Protein AF-A0A9D6L332-F1 (afdb_monomer_lite)

Secondary structure (DSSP, 8-state):
--------HHHHHHHHHHHHHHHHHTS---------HHHHTT--EEEEEEE-TTSS-EEEEEE-PPPPP-

Foldseek 3Di:
DDDPPPQDPVNVVVVVVVVVVVVVVPPDPPPPPDDDVQNVQQDKDKDDWDADPVRPDIDIDIDGHDRDDD

Sequence (70 aa):
MKNRFGISPFAARFSIALALLLMLAALPLAAQSVLTPHDIARIRVVSDAVISPDGAQIAYVLSVPRQPMT

Radius of gyration: 30.44 Å; chains: 1; bounding box: 80×28×51 Å

pLDDT: mean 84.97, std 14.0, range [45.38, 98.56]

Structure (mmCIF, N/CA/C/O backbone):
data_AF-A0A9D6L332-F1
#
_entry.id   AF-A0A9D6L332-F1
#
loop_
_atom_site.group_PDB
_atom_site.id
_atom_site.type_symbol
_atom_site.label_atom_id
_atom_site.label_alt_id
_atom_site.label_comp_id
_atom_site.label_asym_id
_atom_site.label_entity_id
_atom_site.label_seq_id
_atom_site.pdbx_PDB_ins_code
_atom_site.Cartn_x
_atom_site.Cartn_y
_atom_site.Cartn_z
_atom_site.occupancy
_atom_site.B_iso_or_equiv
_atom_site.auth_seq_id
_atom_site.auth_comp_id
_atom_site.auth_asym_id
_atom_site.auth_atom_id
_atom_site.pdbx_PDB_model_num
ATOM 1 N N . MET A 1 1 ? 69.072 -21.767 -20.067 1.00 45.38 1 MET A N 1
ATOM 2 C CA . MET A 1 1 ? 67.804 -21.524 -20.796 1.00 45.38 1 MET A CA 1
ATOM 3 C C . MET A 1 1 ? 66.926 -20.651 -19.910 1.00 45.38 1 MET A C 1
ATOM 5 O O . MET A 1 1 ? 66.612 -21.074 -18.809 1.00 45.38 1 MET A O 1
ATOM 9 N N . LYS A 1 2 ? 66.673 -19.390 -20.287 1.00 53.53 2 LYS A N 1
ATOM 10 C CA . LYS A 1 2 ? 66.047 -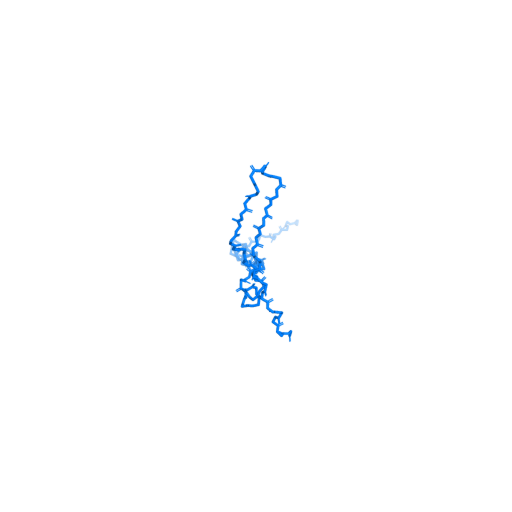18.380 -19.412 1.00 53.53 2 LYS A CA 1
ATOM 11 C C . LYS A 1 2 ? 64.742 -17.922 -20.066 1.00 53.53 2 LYS A C 1
ATOM 13 O O . LYS A 1 2 ? 64.788 -17.247 -21.092 1.00 53.53 2 LYS A O 1
ATOM 18 N N . ASN A 1 3 ? 63.608 -18.356 -19.514 1.00 52.19 3 ASN A N 1
ATOM 19 C CA . ASN A 1 3 ? 62.264 -18.080 -20.030 1.00 52.19 3 ASN A CA 1
ATOM 20 C C . ASN A 1 3 ? 62.024 -16.566 -20.106 1.00 52.19 3 ASN A C 1
ATOM 22 O O . ASN A 1 3 ? 61.906 -15.897 -19.082 1.00 52.19 3 ASN A O 1
ATOM 26 N N . ARG A 1 4 ? 61.960 -16.020 -21.324 1.00 63.22 4 ARG A N 1
ATOM 27 C CA . ARG A 1 4 ? 61.652 -14.609 -21.588 1.00 63.22 4 ARG A CA 1
ATOM 28 C C . ARG A 1 4 ? 60.179 -14.456 -21.960 1.00 63.22 4 ARG A C 1
ATOM 30 O O . ARG A 1 4 ? 59.861 -14.043 -23.065 1.00 63.22 4 ARG A O 1
ATOM 37 N N . PHE A 1 5 ? 59.279 -14.772 -21.036 1.00 63.94 5 PHE A N 1
ATOM 38 C CA . PHE A 1 5 ? 57.886 -14.328 -21.143 1.00 63.94 5 PHE A CA 1
ATOM 39 C C . PHE A 1 5 ? 57.735 -13.010 -20.381 1.00 63.94 5 PHE A C 1
ATOM 41 O O . PHE A 1 5 ? 57.170 -12.946 -19.295 1.00 63.94 5 PHE A O 1
ATOM 48 N N . GLY A 1 6 ? 58.338 -11.954 -20.934 1.00 64.50 6 GLY A N 1
ATOM 49 C CA . GLY A 1 6 ? 58.127 -10.586 -20.477 1.00 64.50 6 GLY A CA 1
ATOM 50 C C . GLY A 1 6 ? 56.853 -10.056 -21.116 1.00 64.50 6 GLY A C 1
ATOM 51 O O . GLY A 1 6 ? 56.852 -9.709 -22.294 1.00 64.50 6 GLY A O 1
ATOM 52 N N . ILE A 1 7 ? 55.761 -10.039 -20.359 1.00 63.34 7 ILE A N 1
ATOM 53 C CA . ILE A 1 7 ? 54.492 -9.459 -20.801 1.00 63.34 7 ILE A CA 1
ATOM 54 C C . ILE A 1 7 ? 54.744 -7.967 -21.056 1.00 63.34 7 ILE A C 1
ATOM 56 O O . ILE A 1 7 ? 55.248 -7.268 -20.176 1.00 63.34 7 ILE A O 1
ATOM 60 N N . SER A 1 8 ? 54.459 -7.473 -22.264 1.00 72.50 8 SER A N 1
ATOM 61 C CA . SER A 1 8 ? 54.685 -6.059 -22.576 1.00 72.50 8 SER A CA 1
ATOM 62 C C . SER A 1 8 ? 53.763 -5.177 -21.717 1.00 72.50 8 SER A C 1
ATOM 64 O O . SER A 1 8 ? 52.621 -5.562 -21.443 1.00 72.50 8 SER A O 1
ATOM 66 N N . PRO A 1 9 ? 54.202 -3.976 -21.296 1.00 71.25 9 PRO A N 1
ATOM 67 C CA . PRO A 1 9 ? 53.380 -3.095 -20.462 1.00 71.25 9 PRO A CA 1
ATOM 68 C C . PRO A 1 9 ? 52.076 -2.691 -21.166 1.00 71.25 9 PRO A C 1
ATOM 70 O O . PRO A 1 9 ? 51.073 -2.422 -20.511 1.00 71.25 9 PRO A O 1
ATOM 73 N N . PHE A 1 10 ? 52.076 -2.693 -22.502 1.00 71.94 10 PHE A N 1
ATOM 74 C CA . PHE A 1 10 ? 50.892 -2.464 -23.323 1.00 71.94 10 PHE A CA 1
ATOM 75 C C . PHE A 1 10 ? 49.882 -3.617 -23.220 1.00 71.94 10 PHE A C 1
ATOM 77 O O . PHE A 1 10 ? 48.705 -3.369 -22.970 1.00 71.94 10 PHE A O 1
ATOM 84 N N . ALA A 1 11 ? 50.343 -4.870 -23.317 1.00 79.44 11 ALA A N 1
ATOM 85 C CA . ALA A 1 11 ? 49.485 -6.041 -23.142 1.00 79.44 11 ALA A CA 1
ATOM 86 C C . ALA A 1 11 ? 48.930 -6.127 -21.712 1.00 79.44 11 ALA A C 1
ATOM 88 O O . ALA A 1 11 ? 47.748 -6.397 -21.530 1.00 79.44 11 ALA A O 1
ATOM 89 N N . ALA A 1 12 ? 49.744 -5.815 -20.697 1.00 80.81 12 ALA A N 1
ATOM 90 C CA . ALA A 1 12 ? 49.296 -5.794 -19.305 1.00 80.81 12 ALA A CA 1
ATOM 91 C C . ALA A 1 12 ? 48.211 -4.729 -19.054 1.00 80.81 12 ALA A C 1
ATOM 93 O O . ALA A 1 12 ? 47.195 -5.023 -18.428 1.00 80.81 12 ALA A O 1
ATOM 94 N N . ARG A 1 13 ? 48.384 -3.508 -19.584 1.00 87.75 13 ARG A N 1
ATOM 95 C CA . ARG A 1 13 ? 47.387 -2.425 -19.476 1.00 87.75 13 ARG A CA 1
ATOM 96 C C . ARG A 1 13 ? 46.081 -2.766 -20.184 1.00 87.75 13 ARG A C 1
ATOM 98 O O . ARG A 1 13 ? 45.017 -2.499 -19.635 1.00 87.75 13 ARG A O 1
ATOM 105 N N . PHE A 1 14 ? 46.163 -3.376 -21.364 1.00 89.94 14 PHE A N 1
ATOM 106 C CA . PHE A 1 14 ? 44.989 -3.821 -22.108 1.00 89.94 14 PHE A CA 1
ATOM 107 C C . PHE A 1 14 ? 44.227 -4.921 -21.360 1.00 89.94 14 PHE A C 1
ATOM 109 O O . PHE A 1 14 ? 43.015 -4.821 -21.203 1.00 89.94 14 PHE A O 1
ATOM 116 N N . SER A 1 15 ? 44.933 -5.917 -20.820 1.00 91.38 15 SER A N 1
ATOM 117 C CA . SER A 1 15 ? 44.318 -6.981 -20.020 1.00 91.38 15 SER A CA 1
ATOM 118 C C . SER A 1 15 ? 43.661 -6.451 -18.746 1.00 91.38 15 SER A C 1
ATOM 120 O O . SER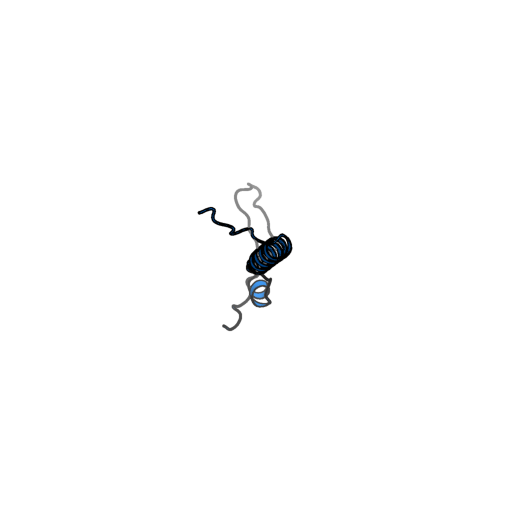 A 1 15 ? 42.571 -6.894 -18.401 1.00 91.38 15 SER A O 1
ATOM 122 N N . ILE A 1 16 ? 44.280 -5.478 -18.067 1.00 93.19 16 ILE A N 1
ATOM 123 C CA . ILE A 1 16 ? 43.687 -4.820 -16.891 1.00 93.19 16 ILE A CA 1
ATOM 124 C C . ILE A 1 16 ? 42.437 -4.031 -17.289 1.00 93.19 16 ILE A C 1
ATOM 126 O O . ILE A 1 16 ? 41.407 -4.156 -16.635 1.00 93.19 16 ILE A O 1
ATOM 130 N N . ALA A 1 17 ? 42.500 -3.251 -18.371 1.00 94.12 17 ALA A N 1
ATOM 131 C CA . ALA A 1 17 ? 41.353 -2.493 -18.863 1.00 94.12 17 ALA A CA 1
ATOM 132 C C . ALA A 1 17 ? 40.190 -3.414 -19.265 1.00 94.12 17 ALA A C 1
ATOM 134 O O . ALA A 1 17 ? 39.042 -3.135 -18.932 1.00 94.12 17 ALA A O 1
ATOM 135 N N . LEU A 1 18 ? 40.488 -4.539 -19.918 1.00 93.75 18 LEU A N 1
ATOM 136 C CA . LEU A 1 18 ? 39.495 -5.541 -20.290 1.00 93.75 18 LEU A CA 1
ATOM 137 C C . LEU A 1 18 ? 38.896 -6.230 -19.056 1.00 93.75 18 LEU A C 1
ATOM 139 O O . LEU A 1 18 ? 37.682 -6.375 -18.975 1.00 93.75 18 LEU A O 1
ATOM 143 N N . ALA A 1 19 ? 39.719 -6.603 -18.074 1.00 92.19 19 ALA A N 1
ATOM 144 C CA . ALA A 1 19 ? 39.243 -7.190 -16.8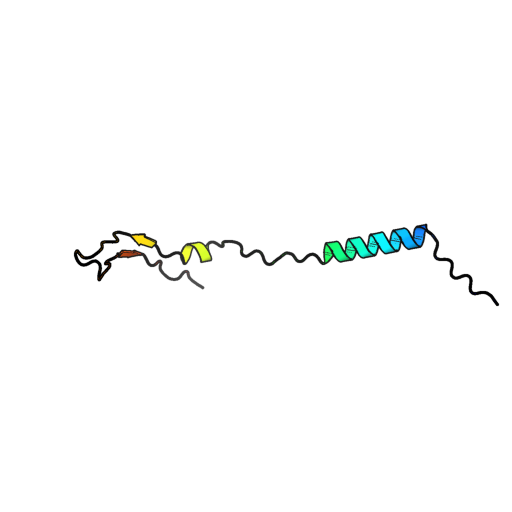22 1.00 92.19 19 ALA A CA 1
ATOM 145 C C . ALA A 1 19 ? 38.337 -6.220 -16.046 1.00 92.19 19 ALA A C 1
ATOM 147 O O . ALA A 1 19 ? 37.287 -6.624 -15.551 1.00 92.19 19 ALA A O 1
ATOM 148 N N . LEU A 1 20 ? 38.700 -4.934 -15.996 1.00 92.31 20 LEU A N 1
ATOM 149 C CA . LEU A 1 20 ? 37.878 -3.884 -15.390 1.00 92.31 20 LEU A CA 1
ATOM 150 C C . LEU A 1 20 ? 36.559 -3.686 -16.142 1.00 92.31 20 LEU A C 1
ATOM 152 O O . LEU A 1 20 ? 35.514 -3.579 -15.506 1.00 92.31 20 LEU A O 1
ATOM 156 N N . LEU A 1 21 ? 36.586 -3.678 -17.477 1.00 91.75 21 LEU A N 1
ATOM 157 C CA . LEU A 1 21 ? 35.382 -3.562 -18.302 1.00 91.75 21 LEU A CA 1
ATOM 158 C C . LEU A 1 21 ? 34.426 -4.739 -18.074 1.00 91.75 21 LEU A C 1
ATOM 160 O O . LEU A 1 21 ? 33.228 -4.531 -17.910 1.00 91.75 21 LEU A O 1
ATOM 164 N N . LEU A 1 22 ? 34.952 -5.964 -18.022 1.00 90.00 22 LEU A N 1
ATOM 165 C CA . LEU A 1 22 ? 34.161 -7.167 -17.754 1.00 90.00 22 LEU A CA 1
ATOM 166 C C . LEU A 1 22 ? 33.585 -7.165 -16.332 1.00 90.00 22 LEU A C 1
ATOM 168 O O . LEU A 1 22 ? 32.439 -7.560 -16.137 1.00 90.00 22 LEU A O 1
ATOM 172 N N . MET A 1 23 ? 34.343 -6.670 -15.349 1.00 86.19 23 MET A N 1
ATOM 173 C CA . MET A 1 23 ? 33.875 -6.525 -13.969 1.00 86.19 23 MET A CA 1
ATOM 174 C C . MET A 1 23 ? 32.767 -5.467 -13.844 1.00 86.19 23 MET A C 1
ATOM 176 O O . MET A 1 23 ? 31.792 -5.692 -13.132 1.00 86.19 23 MET A O 1
ATOM 180 N N . LEU A 1 24 ? 32.872 -4.346 -14.568 1.00 83.75 24 LEU A N 1
ATOM 181 C CA . LEU A 1 24 ? 31.820 -3.323 -14.633 1.00 83.75 24 LEU A CA 1
ATOM 182 C C . LEU A 1 24 ? 30.571 -3.817 -15.371 1.00 83.75 24 LEU A C 1
ATOM 184 O O . LEU A 1 24 ? 29.461 -3.508 -14.955 1.00 83.75 24 LEU A O 1
ATOM 188 N N . ALA A 1 25 ? 30.736 -4.600 -16.438 1.00 81.19 25 ALA A N 1
ATOM 189 C CA . ALA A 1 25 ? 29.619 -5.204 -17.166 1.00 81.19 25 ALA A CA 1
ATOM 190 C C . ALA A 1 25 ? 28.884 -6.279 -16.342 1.00 81.19 25 ALA A C 1
ATOM 192 O O . ALA A 1 25 ? 27.723 -6.573 -16.613 1.00 81.19 25 ALA A O 1
ATOM 193 N N . ALA A 1 26 ? 29.554 -6.851 -15.337 1.00 71.75 26 ALA A N 1
ATOM 194 C CA . ALA A 1 26 ? 28.985 -7.803 -14.390 1.00 71.75 26 ALA A CA 1
ATOM 195 C C . ALA A 1 26 ? 28.326 -7.139 -13.169 1.00 71.75 26 ALA A C 1
ATOM 197 O O . ALA A 1 26 ? 27.763 -7.859 -12.342 1.00 71.75 26 ALA A O 1
ATOM 198 N N . LEU A 1 27 ? 28.369 -5.801 -13.036 1.00 74.44 27 LEU A N 1
ATOM 199 C CA . LEU A 1 27 ? 27.520 -5.098 -12.073 1.00 74.44 27 LEU A CA 1
ATOM 200 C C . LEU A 1 27 ? 26.075 -5.423 -12.460 1.00 74.44 27 LEU A C 1
ATOM 202 O O . LEU A 1 27 ? 25.641 -5.037 -13.548 1.00 74.44 27 LEU A O 1
ATOM 206 N N . PRO A 1 28 ? 25.337 -6.180 -11.634 1.00 68.19 28 PRO A N 1
ATOM 207 C CA . PRO A 1 28 ? 24.002 -6.583 -12.012 1.00 68.19 28 PRO A CA 1
ATOM 208 C C . PRO A 1 28 ? 23.178 -5.315 -12.226 1.00 68.19 28 PRO A C 1
ATOM 210 O O . PRO A 1 28 ? 23.291 -4.357 -11.456 1.00 68.19 28 PRO A O 1
ATOM 213 N N . LEU A 1 29 ? 22.314 -5.329 -13.244 1.00 63.06 29 LEU A N 1
ATOM 214 C CA . LEU A 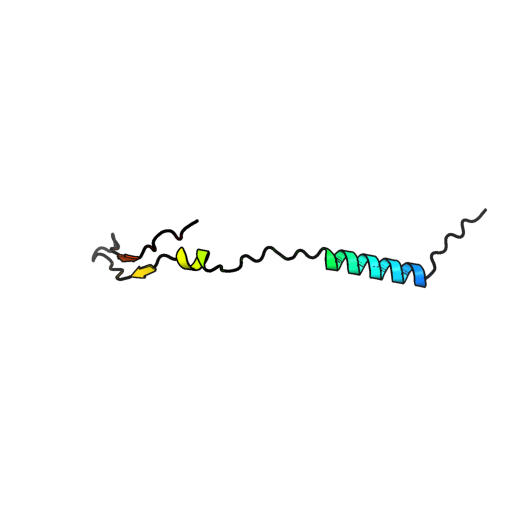1 29 ? 21.060 -4.585 -13.201 1.00 63.06 29 LEU A CA 1
ATOM 215 C C . LEU A 1 29 ? 20.352 -5.078 -11.936 1.00 63.06 29 LEU A C 1
ATOM 217 O O . LEU A 1 29 ? 19.599 -6.049 -11.983 1.00 63.06 29 LEU A O 1
ATOM 221 N N . ALA A 1 30 ? 20.717 -4.510 -10.785 1.00 61.72 30 ALA A N 1
ATOM 222 C CA . ALA A 1 30 ? 20.184 -4.887 -9.495 1.00 61.72 30 ALA A CA 1
ATOM 223 C C . ALA A 1 30 ? 18.673 -4.838 -9.653 1.00 61.72 30 ALA A C 1
ATOM 225 O O . ALA A 1 30 ? 18.155 -3.808 -10.091 1.00 61.72 30 ALA A O 1
ATOM 226 N N . ALA A 1 31 ? 18.032 -5.990 -9.426 1.00 61.97 31 ALA A N 1
ATOM 227 C CA . ALA A 1 31 ? 16.622 -6.219 -9.681 1.00 61.97 31 ALA A CA 1
ATOM 228 C C . ALA A 1 31 ? 15.846 -4.972 -9.276 1.00 61.97 31 ALA A C 1
ATOM 230 O O . ALA A 1 31 ? 15.780 -4.620 -8.097 1.00 61.97 31 ALA A O 1
ATOM 231 N N . GLN A 1 32 ? 15.365 -4.242 -10.280 1.00 66.69 32 GLN A N 1
ATOM 232 C CA . GLN A 1 32 ? 14.637 -3.030 -10.014 1.00 66.69 32 GLN A CA 1
ATOM 233 C C . GLN A 1 32 ? 13.300 -3.509 -9.467 1.00 66.69 32 GLN A C 1
ATOM 235 O O . GLN A 1 32 ? 12.451 -3.993 -10.214 1.00 66.69 32 GLN A O 1
ATOM 240 N N . SER A 1 33 ? 13.131 -3.429 -8.152 1.00 69.75 33 SER A N 1
ATOM 241 C CA . SER A 1 33 ? 11.831 -3.481 -7.490 1.00 69.75 33 SER A CA 1
ATOM 242 C C . SER A 1 33 ? 11.040 -2.244 -7.926 1.00 69.75 33 SER A C 1
ATOM 244 O O . SER A 1 33 ? 10.811 -1.325 -7.141 1.00 69.75 33 SER A O 1
ATOM 246 N N . VAL A 1 34 ? 10.748 -2.143 -9.226 1.00 83.19 34 VAL A N 1
ATOM 247 C CA . VAL A 1 34 ? 10.058 -1.004 -9.815 1.00 83.19 34 VAL A CA 1
ATOM 248 C C . VAL A 1 34 ? 8.631 -1.075 -9.327 1.00 83.19 34 VAL A C 1
ATOM 250 O O . VAL A 1 34 ? 7.990 -2.117 -9.439 1.00 83.19 34 VAL A O 1
ATOM 253 N N . LEU A 1 35 ? 8.129 0.044 -8.817 1.00 88.50 35 LEU A N 1
ATOM 254 C CA . LEU A 1 35 ? 6.702 0.185 -8.595 1.00 88.50 35 LEU A CA 1
ATOM 255 C C . LEU A 1 35 ? 5.982 0.071 -9.935 1.00 88.50 35 LEU A C 1
ATOM 257 O O . LEU A 1 35 ? 6.103 0.936 -10.803 1.00 88.50 35 LEU A O 1
ATOM 261 N N . THR A 1 36 ? 5.226 -1.003 -10.096 1.00 90.50 36 THR A N 1
ATOM 262 C CA . THR A 1 36 ? 4.357 -1.209 -11.247 1.00 90.50 36 THR A CA 1
ATOM 263 C C . THR A 1 36 ? 2.956 -0.670 -10.951 1.00 90.50 36 THR A C 1
ATOM 265 O O . THR A 1 36 ? 2.547 -0.581 -9.790 1.00 90.50 36 THR A O 1
ATOM 268 N N . PRO A 1 37 ? 2.142 -0.376 -11.977 1.00 90.19 37 PRO A N 1
ATOM 269 C CA . PRO A 1 37 ? 0.721 -0.096 -11.770 1.00 90.19 37 PRO A CA 1
ATOM 270 C C . PRO A 1 37 ? -0.014 -1.227 -11.032 1.00 90.19 37 PRO A C 1
ATOM 272 O O . PRO A 1 37 ? -0.943 -0.967 -10.268 1.00 90.19 37 PRO A O 1
ATOM 275 N N . HIS A 1 38 ? 0.426 -2.478 -11.211 1.00 90.25 38 HIS A N 1
ATOM 276 C CA . HIS A 1 38 ? -0.111 -3.622 -10.480 1.00 90.25 38 HIS A CA 1
ATOM 277 C C . HIS A 1 38 ? 0.181 -3.525 -8.972 1.00 90.25 38 HIS A C 1
ATOM 279 O O . HIS A 1 38 ? -0.671 -3.883 -8.163 1.00 90.25 38 HIS A O 1
ATOM 285 N N . ASP A 1 39 ? 1.332 -2.978 -8.575 1.00 90.50 39 ASP A N 1
ATOM 286 C CA . ASP A 1 39 ? 1.644 -2.720 -7.165 1.00 90.50 39 ASP A CA 1
ATOM 287 C C . ASP A 1 39 ? 0.735 -1.649 -6.569 1.00 90.50 39 ASP A C 1
ATOM 289 O O . ASP A 1 39 ? 0.212 -1.833 -5.470 1.00 90.50 39 ASP A O 1
ATOM 293 N N . ILE A 1 40 ? 0.466 -0.579 -7.322 1.00 92.19 40 ILE A N 1
ATOM 294 C CA . ILE A 1 40 ? -0.466 0.477 -6.904 1.00 92.19 40 ILE A CA 1
ATOM 295 C C . ILE A 1 40 ? -1.874 -0.089 -6.700 1.00 92.19 40 ILE A C 1
ATOM 297 O O . ILE A 1 40 ? -2.520 0.195 -5.693 1.00 92.19 40 ILE A O 1
ATOM 301 N N . ALA A 1 41 ? -2.329 -0.954 -7.608 1.00 93.56 41 ALA A N 1
ATOM 302 C CA . ALA A 1 41 ? -3.635 -1.600 -7.510 1.00 93.56 41 ALA A CA 1
ATOM 303 C C . ALA A 1 41 ? -3.773 -2.538 -6.295 1.00 93.56 41 ALA A C 1
ATOM 305 O O . ALA A 1 41 ? -4.887 -2.928 -5.957 1.00 93.56 41 ALA A O 1
ATOM 306 N N . ARG A 1 42 ? -2.673 -2.902 -5.622 1.00 92.38 42 ARG A N 1
ATOM 307 C CA . ARG A 1 42 ? -2.688 -3.734 -4.406 1.00 92.38 42 ARG A CA 1
ATOM 308 C C . ARG A 1 42 ? -2.666 -2.930 -3.104 1.00 92.38 42 ARG A C 1
ATOM 310 O O . ARG A 1 42 ? -2.799 -3.529 -2.035 1.00 92.38 42 ARG A O 1
ATOM 317 N N . ILE A 1 43 ? -2.520 -1.606 -3.164 1.00 95.25 43 ILE A N 1
ATOM 318 C CA . ILE A 1 43 ? -2.473 -0.748 -1.973 1.00 95.25 43 ILE A CA 1
ATOM 319 C C . ILE A 1 43 ? -3.826 -0.767 -1.257 1.00 95.25 43 ILE A C 1
ATOM 321 O O . ILE A 1 43 ? -4.861 -0.475 -1.846 1.00 95.25 43 ILE A O 1
ATOM 325 N N . ARG A 1 44 ? -3.815 -1.065 0.043 1.00 96.81 44 ARG A N 1
ATOM 326 C CA . ARG A 1 44 ? -4.990 -0.949 0.916 1.00 96.81 44 ARG A CA 1
ATOM 327 C C . ARG A 1 44 ? -4.894 0.332 1.724 1.00 96.81 44 ARG A C 1
ATOM 329 O O . ARG A 1 44 ? -3.805 0.695 2.165 1.00 96.81 44 ARG A O 1
ATOM 336 N N . VAL A 1 45 ? -6.026 0.990 1.937 1.00 97.75 45 VAL A N 1
ATOM 337 C CA . VAL A 1 45 ? -6.081 2.275 2.645 1.00 97.75 45 VAL A CA 1
ATOM 338 C C . VAL A 1 45 ? -6.930 2.124 3.896 1.00 97.75 45 VAL A C 1
ATOM 340 O O . VAL A 1 45 ? -8.058 1.641 3.823 1.00 97.75 45 VAL A O 1
ATOM 343 N N . VAL A 1 46 ? -6.376 2.534 5.034 1.00 98.06 46 VAL A N 1
ATOM 344 C CA . VAL A 1 46 ? -7.088 2.610 6.312 1.00 98.06 46 VAL A CA 1
ATOM 345 C C . VAL A 1 46 ? -7.596 4.036 6.505 1.00 98.06 46 VAL A C 1
ATOM 347 O O . VAL A 1 46 ? -6.826 4.982 6.344 1.00 98.06 46 VAL A O 1
ATOM 350 N N . SER A 1 47 ? -8.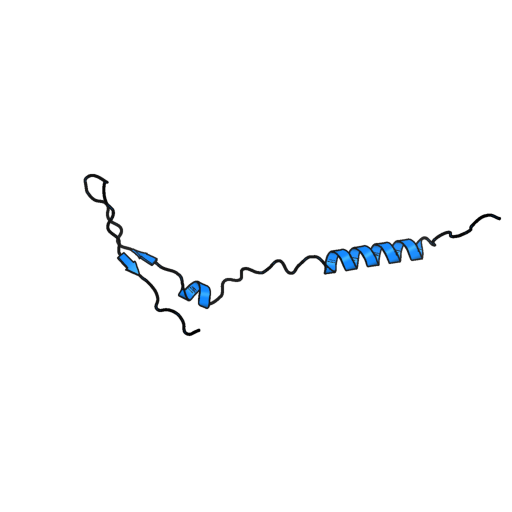866 4.189 6.868 1.00 98.19 47 SER A N 1
ATOM 351 C CA . SER A 1 47 ? -9.473 5.467 7.251 1.00 98.19 47 SER A CA 1
ATOM 352 C C . SER A 1 47 ? -10.296 5.320 8.530 1.00 98.19 47 SER A C 1
ATOM 354 O O . SER A 1 47 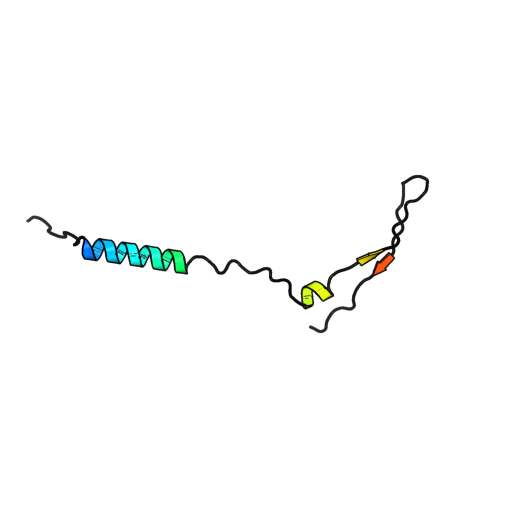? -10.537 4.209 9.005 1.00 98.19 47 SER A O 1
ATOM 356 N N . ASP A 1 48 ? -10.697 6.458 9.099 1.00 97.75 48 ASP A N 1
ATOM 357 C CA . ASP A 1 48 ? -11.671 6.539 10.198 1.00 97.75 48 ASP A CA 1
ATOM 358 C C . ASP A 1 48 ? -11.321 5.662 11.409 1.00 97.75 48 ASP A C 1
ATOM 360 O O . ASP A 1 48 ? -12.186 5.054 12.039 1.00 97.75 48 ASP A O 1
ATOM 364 N N . ALA A 1 49 ? -10.026 5.572 11.724 1.00 98.19 49 ALA A N 1
ATOM 365 C CA . ALA A 1 49 ? -9.560 4.828 12.880 1.00 98.19 49 ALA A CA 1
ATOM 366 C C . ALA A 1 49 ? -9.973 5.543 14.177 1.00 98.19 49 ALA A C 1
ATOM 368 O O . ALA A 1 49 ? -9.615 6.701 14.397 1.00 98.19 49 ALA A O 1
ATOM 369 N N . VAL A 1 50 ? -10.692 4.839 15.050 1.00 98.38 50 VAL A N 1
ATOM 370 C CA . VAL A 1 50 ? -11.129 5.321 16.364 1.00 98.38 50 VAL A CA 1
ATOM 371 C C . VAL A 1 50 ? -10.788 4.297 17.439 1.00 98.38 50 VAL A C 1
ATOM 373 O O . VAL A 1 50 ? -10.928 3.092 17.234 1.00 98.38 50 VAL A O 1
ATOM 376 N N . ILE A 1 51 ? -10.330 4.780 18.590 1.00 98.44 51 ILE A N 1
ATOM 377 C CA . ILE A 1 51 ? -9.974 3.951 19.744 1.00 98.44 51 ILE A CA 1
ATOM 378 C C . ILE A 1 51 ? -11.123 3.927 20.758 1.00 98.44 51 ILE A C 1
ATOM 380 O O . ILE A 1 51 ? -11.811 4.933 20.945 1.00 98.44 51 ILE A O 1
ATOM 384 N N . SER A 1 52 ? -11.348 2.786 21.409 1.00 98.19 52 SER A N 1
ATOM 385 C CA . SER A 1 52 ? -12.308 2.681 22.511 1.00 98.19 52 SER A CA 1
ATOM 386 C C . SER A 1 52 ? -11.848 3.503 23.730 1.00 98.19 52 SER A C 1
ATOM 388 O O . SER A 1 52 ? -10.647 3.708 23.912 1.00 98.19 52 SER A O 1
ATOM 390 N N . PRO A 1 53 ? -12.764 3.965 24.607 1.00 98.06 53 PRO A N 1
ATOM 391 C CA . PRO A 1 53 ? -12.395 4.783 25.769 1.00 98.06 53 PRO A CA 1
ATOM 392 C C . PRO A 1 53 ? -11.420 4.109 26.746 1.00 98.06 53 PRO A C 1
ATOM 394 O O . PRO A 1 53 ? -10.630 4.789 27.393 1.00 98.06 53 PRO A O 1
ATOM 397 N N . ASP A 1 54 ? -11.472 2.780 26.848 1.00 97.94 54 ASP A N 1
ATOM 398 C CA . ASP A 1 54 ? -10.566 1.960 27.663 1.00 97.94 54 ASP A CA 1
ATOM 399 C C . ASP A 1 54 ? -9.239 1.628 26.954 1.00 97.94 54 ASP A C 1
ATOM 401 O O . ASP A 1 54 ? -8.367 0.988 27.539 1.00 97.94 54 ASP A O 1
ATOM 405 N N . GLY A 1 55 ? -9.075 2.043 25.693 1.00 98.19 55 GLY A N 1
ATOM 406 C CA . GLY A 1 55 ? -7.891 1.777 24.880 1.00 98.19 55 GLY A CA 1
ATOM 407 C C . GLY A 1 55 ? -7.746 0.330 24.401 1.00 98.19 55 GLY A C 1
ATOM 408 O O . GLY A 1 55 ? -6.762 0.014 23.735 1.00 98.19 55 GLY A O 1
ATOM 409 N N . ALA A 1 56 ? -8.690 -0.556 24.724 1.00 98.50 56 ALA A N 1
ATOM 410 C CA . ALA A 1 56 ? -8.561 -1.985 24.457 1.00 98.50 56 ALA A CA 1
ATOM 411 C C . ALA A 1 56 ? -8.811 -2.359 22.987 1.00 98.50 56 ALA A C 1
ATOM 413 O O . ALA A 1 56 ? -8.396 -3.432 22.546 1.00 98.50 56 ALA A O 1
ATOM 414 N N . GLN A 1 57 ? -9.515 -1.514 22.228 1.00 98.50 57 GLN A N 1
ATOM 415 C CA . GLN A 1 57 ? -9.945 -1.814 20.864 1.00 98.50 57 GLN A CA 1
ATOM 416 C C . GLN A 1 57 ? -9.775 -0.611 19.937 1.00 98.50 57 GLN A C 1
ATOM 418 O O . GLN A 1 57 ? -9.897 0.541 20.349 1.00 98.50 57 GLN A O 1
ATOM 423 N N . ILE A 1 58 ? -9.542 -0.895 18.655 1.00 98.19 58 ILE A N 1
ATOM 424 C CA . ILE A 1 58 ? -9.526 0.103 17.583 1.00 98.19 58 ILE A CA 1
ATOM 425 C C . ILE A 1 58 ? -10.473 -0.368 16.482 1.00 98.19 58 ILE A C 1
ATOM 427 O O . ILE A 1 58 ? -10.296 -1.457 15.932 1.00 98.19 58 ILE A O 1
ATOM 431 N N . ALA A 1 59 ? -11.456 0.462 16.146 1.00 98.38 59 ALA A N 1
ATOM 432 C CA . ALA A 1 59 ? -12.281 0.291 14.956 1.00 98.38 59 ALA A CA 1
ATOM 433 C C . ALA A 1 59 ? -11.694 1.130 13.818 1.00 98.38 59 ALA A C 1
ATOM 435 O O . ALA A 1 59 ? -11.205 2.230 14.053 1.00 98.38 59 ALA A O 1
ATOM 436 N N . TYR A 1 60 ? -11.720 0.614 12.591 1.00 98.50 60 TYR A N 1
ATOM 437 C CA . TYR A 1 60 ? -11.231 1.322 11.411 1.00 98.50 60 TYR A CA 1
ATOM 438 C C . TYR A 1 60 ? -11.974 0.864 10.159 1.00 98.50 60 TYR A C 1
ATOM 440 O O . TYR A 1 60 ? -12.518 -0.243 10.108 1.00 98.50 60 TYR A O 1
ATOM 448 N N . VAL A 1 61 ? -11.959 1.705 9.130 1.00 98.56 61 VAL A N 1
ATOM 449 C CA . VAL A 1 61 ? -12.457 1.372 7.796 1.00 98.56 61 VAL A CA 1
ATOM 450 C C . VAL A 1 61 ? -11.273 0.960 6.925 1.00 98.56 61 VAL A C 1
ATOM 452 O O . VAL A 1 61 ? -10.248 1.639 6.891 1.00 98.56 61 VAL A O 1
ATOM 455 N N . LEU A 1 62 ? -11.399 -0.167 6.218 1.00 98.25 62 LEU A N 1
ATOM 456 C CA . LEU A 1 62 ? -10.383 -0.656 5.285 1.00 98.25 62 LEU A CA 1
ATOM 457 C C . LEU A 1 62 ? -10.922 -0.641 3.857 1.00 98.25 62 LEU A C 1
ATOM 459 O O . LEU A 1 62 ? -11.771 -1.456 3.494 1.00 98.25 62 LEU A O 1
ATOM 463 N N . SER A 1 63 ? -10.376 0.240 3.027 1.00 97.75 63 SER A N 1
ATOM 464 C CA . SER A 1 63 ? -10.595 0.203 1.586 1.00 97.75 63 SER A CA 1
ATOM 465 C C . SER A 1 63 ? -9.673 -0.838 0.953 1.00 97.75 63 SER A C 1
ATOM 467 O O . SER A 1 63 ? -8.443 -0.737 1.028 1.00 97.75 63 SER A O 1
ATOM 469 N N . VAL A 1 64 ? -10.275 -1.860 0.343 1.00 96.50 64 VAL A N 1
ATOM 470 C CA . VAL A 1 64 ? -9.574 -2.946 -0.351 1.00 96.50 64 VAL A CA 1
ATOM 471 C C . VAL A 1 64 ? -9.888 -2.852 -1.845 1.00 96.50 64 VAL A C 1
ATOM 473 O O . VAL A 1 64 ? -11.041 -3.062 -2.231 1.00 96.50 64 VAL A O 1
ATOM 476 N N . PRO A 1 65 ? -8.896 -2.556 -2.705 1.00 94.12 65 PRO A N 1
ATOM 477 C CA . PRO A 1 65 ? -9.104 -2.585 -4.145 1.00 94.12 65 PRO A CA 1
ATOM 478 C C . PRO A 1 65 ? -9.496 -3.979 -4.633 1.00 94.12 65 PRO A C 1
ATOM 480 O O . PRO A 1 65 ? -9.063 -5.000 -4.091 1.00 94.12 65 PRO A O 1
ATOM 483 N N . ARG A 1 66 ? -10.288 -4.032 -5.708 1.00 90.88 66 ARG A N 1
ATOM 484 C CA . ARG A 1 66 ? -10.543 -5.293 -6.413 1.00 90.88 66 ARG A CA 1
ATOM 485 C C . ARG A 1 66 ? -9.249 -5.812 -7.032 1.00 90.88 66 ARG A C 1
ATOM 487 O O . ARG A 1 66 ? -8.408 -5.025 -7.460 1.00 90.88 66 ARG A O 1
ATOM 494 N N . GLN A 1 67 ? -9.119 -7.134 -7.103 1.00 87.50 67 GLN A N 1
ATOM 495 C CA . GLN A 1 67 ? -7.962 -7.756 -7.734 1.00 87.50 67 GLN A CA 1
ATOM 496 C C . GLN A 1 67 ? -7.869 -7.307 -9.203 1.00 87.50 67 GLN A C 1
ATOM 498 O O . GLN A 1 67 ? -8.854 -7.445 -9.935 1.00 87.50 67 GLN A O 1
ATOM 503 N N . PRO A 1 68 ? -6.727 -6.746 -9.637 1.00 79.88 68 PRO A N 1
ATOM 504 C CA . PRO A 1 68 ? -6.512 -6.446 -11.045 1.00 79.88 68 PRO A CA 1
ATOM 505 C C . PRO A 1 68 ? -6.506 -7.751 -11.855 1.00 79.88 68 PRO A C 1
ATOM 507 O O . PRO A 1 68 ? -6.020 -8.777 -11.376 1.00 79.88 68 PRO A O 1
ATOM 510 N N . MET A 1 69 ? -7.075 -7.704 -13.064 1.00 74.81 69 MET A N 1
ATOM 511 C CA . MET A 1 69 ? -7.097 -8.835 -14.002 1.00 74.81 69 MET A CA 1
ATOM 512 C C . MET A 1 69 ? -5.659 -9.340 -14.216 1.00 74.81 69 MET A C 1
ATOM 514 O O . MET A 1 69 ? -4.746 -8.519 -14.334 1.00 74.81 69 MET A O 1
ATOM 518 N N . THR A 1 70 ? -5.468 -10.661 -14.179 1.00 68.12 70 THR A N 1
ATOM 519 C CA . THR A 1 70 ? -4.149 -11.314 -14.292 1.00 68.12 70 THR A CA 1
ATOM 520 C C . THR A 1 70 ? -3.647 -11.322 -15.727 1.00 68.12 70 THR A C 1
ATOM 522 O O . THR A 1 70 ? -4.496 -11.471 -16.635 1.00 68.12 70 THR A O 1
#